Protein AF-A0A7G5F3F2-F1 (afdb_monomer)

Mean predicted aligned error: 11.33 Å

InterPro domains:
  IPR005535 Cyclotide [PF03784] (30-60)
  IPR005535 Cyclotide [PS51052] (30-60)
  IPR012323 Cyclotide, bracelet, conserved site [PS60008] (33-42)
  IPR032000 Albumin I chain a [PF16720] (73-106)
  IPR036146 Cyclotide superfamily [SSF57038] (33-61)

Organism: Clitoria ternatea (NCBI:txid43366)

Structure (mmCIF, N/CA/C/O backbone):
data_AF-A0A7G5F3F2-F1
#
_entry.id   AF-A0A7G5F3F2-F1
#
loop_
_atom_site.group_PDB
_atom_site.id
_atom_site.type_symbol
_atom_site.label_atom_id
_atom_site.label_alt_id
_atom_site.label_comp_id
_atom_site.label_asym_id
_atom_site.label_entity_id
_atom_site.label_seq_id
_atom_site.pdbx_PDB_ins_code
_atom_site.Cartn_x
_atom_site.Cartn_y
_atom_site.Cartn_z
_atom_site.occupancy
_atom_site.B_iso_or_equiv
_atom_site.auth_seq_id
_atom_site.auth_comp_id
_atom_site.auth_asym_id
_atom_site.auth_atom_id
_atom_site.pdbx_PDB_model_num
ATOM 1 N N . LEU A 1 1 ? 34.626 5.632 -52.480 1.00 47.00 1 LEU A N 1
ATOM 2 C CA . LEU A 1 1 ? 34.009 5.049 -51.265 1.00 47.00 1 LEU A CA 1
ATOM 3 C C . LEU A 1 1 ? 33.277 6.177 -50.535 1.00 47.00 1 LEU A C 1
ATOM 5 O O . LEU A 1 1 ? 33.848 7.239 -50.350 1.00 47.00 1 LEU A O 1
ATOM 9 N N . ASN A 1 2 ? 31.983 5.991 -50.296 1.00 52.47 2 ASN A N 1
ATOM 10 C CA . ASN A 1 2 ? 30.934 7.013 -50.187 1.00 52.47 2 ASN A CA 1
ATOM 11 C C . ASN A 1 2 ? 30.947 7.800 -48.848 1.00 52.47 2 ASN A C 1
ATOM 13 O O . ASN A 1 2 ? 30.433 7.300 -47.847 1.00 52.47 2 ASN A O 1
ATOM 17 N N . GLN A 1 3 ? 31.497 9.025 -48.827 1.00 56.44 3 GLN A N 1
ATOM 18 C CA . GLN A 1 3 ? 31.514 9.911 -47.641 1.00 56.44 3 GLN A CA 1
ATOM 19 C C . GLN A 1 3 ? 30.102 10.247 -47.117 1.00 56.44 3 GLN A C 1
ATOM 21 O O . GLN A 1 3 ? 29.920 10.404 -45.910 1.00 56.44 3 GLN A O 1
ATOM 26 N N . ASN A 1 4 ? 29.082 10.240 -47.986 1.00 57.06 4 ASN A N 1
ATOM 27 C CA . ASN A 1 4 ? 27.688 10.499 -47.603 1.00 57.06 4 ASN A CA 1
ATOM 28 C C . ASN A 1 4 ? 27.093 9.353 -46.767 1.00 57.06 4 ASN A C 1
ATOM 30 O O . ASN A 1 4 ? 26.240 9.577 -45.912 1.00 57.06 4 ASN A O 1
ATOM 34 N N . MET A 1 5 ? 27.568 8.119 -46.972 1.00 58.19 5 MET A N 1
ATOM 35 C CA . MET A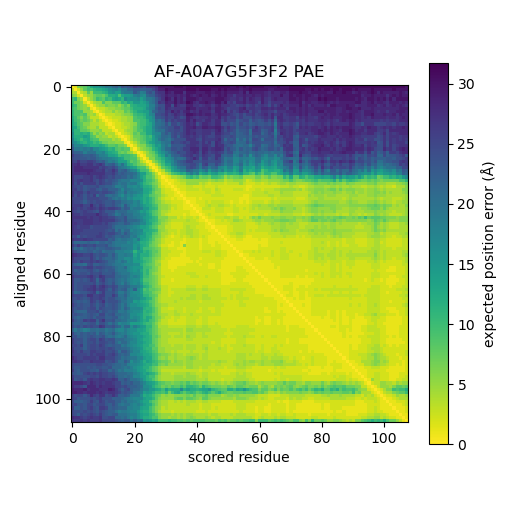 1 5 ? 27.087 6.940 -46.247 1.00 58.19 5 MET A CA 1
ATOM 36 C C . MET A 1 5 ? 27.644 6.871 -44.819 1.00 58.19 5 MET A C 1
ATOM 38 O O . MET A 1 5 ? 26.961 6.380 -43.924 1.00 58.19 5 MET A O 1
ATOM 42 N N . ALA A 1 6 ? 28.857 7.386 -44.584 1.00 60.19 6 ALA A N 1
ATOM 43 C CA . ALA A 1 6 ? 29.422 7.511 -43.239 1.00 60.19 6 ALA A CA 1
ATOM 44 C C . ALA A 1 6 ? 28.679 8.579 -42.420 1.00 60.19 6 ALA A C 1
ATOM 46 O O . ALA A 1 6 ? 28.328 8.337 -41.266 1.00 60.19 6 ALA A O 1
ATOM 47 N N . PHE A 1 7 ? 28.361 9.715 -43.049 1.00 61.00 7 PHE A N 1
ATOM 48 C CA . PHE A 1 7 ? 27.595 10.795 -42.424 1.00 61.00 7 PHE A CA 1
ATOM 49 C C . PHE A 1 7 ? 26.158 10.368 -42.095 1.00 61.00 7 PHE A C 1
ATOM 51 O O . PHE A 1 7 ? 25.679 10.603 -40.989 1.00 61.00 7 PHE A O 1
ATOM 58 N N . ALA A 1 8 ? 25.500 9.660 -43.019 1.00 65.94 8 ALA A N 1
ATOM 59 C CA . ALA A 1 8 ? 24.163 9.114 -42.799 1.00 65.94 8 ALA A CA 1
ATOM 60 C C . ALA A 1 8 ? 24.134 8.088 -41.653 1.00 65.94 8 ALA A C 1
ATOM 62 O O . ALA A 1 8 ? 23.220 8.108 -40.835 1.00 65.94 8 ALA A O 1
ATOM 63 N N . ARG A 1 9 ? 25.151 7.220 -41.544 1.00 67.62 9 ARG A N 1
ATOM 64 C CA . ARG A 1 9 ? 25.256 6.244 -40.444 1.00 67.62 9 ARG A CA 1
ATOM 65 C C . ARG A 1 9 ? 25.427 6.918 -39.086 1.00 67.62 9 ARG A C 1
ATOM 67 O O . ARG A 1 9 ? 24.751 6.532 -38.139 1.00 67.62 9 ARG A O 1
ATOM 74 N N . LEU A 1 10 ? 26.285 7.933 -38.998 1.00 67.38 10 LEU A N 1
ATOM 75 C CA . LEU A 1 10 ? 26.478 8.708 -37.770 1.00 67.38 10 LEU A CA 1
ATOM 76 C C . LEU A 1 10 ? 25.202 9.460 -37.373 1.00 67.38 10 LEU A C 1
ATOM 78 O O . LEU A 1 10 ? 24.828 9.435 -36.204 1.00 67.38 10 LEU A O 1
ATOM 82 N N . ALA A 1 11 ? 24.493 10.049 -38.340 1.00 70.94 11 ALA A N 1
ATOM 83 C CA . ALA A 1 11 ? 23.217 10.715 -38.095 1.00 70.94 11 ALA A CA 1
ATOM 84 C C . ALA A 1 11 ? 22.155 9.739 -37.561 1.00 70.94 11 ALA A C 1
ATOM 86 O O . ALA A 1 11 ? 21.513 10.028 -36.556 1.00 70.94 11 ALA A O 1
ATOM 87 N N . VAL A 1 12 ? 22.010 8.555 -38.167 1.00 72.12 12 VAL A N 1
ATOM 88 C CA . VAL A 1 12 ? 21.057 7.525 -37.714 1.00 72.12 12 VAL A CA 1
ATOM 89 C C . VAL A 1 12 ? 21.369 7.052 -36.291 1.00 72.12 12 VAL A C 1
ATOM 91 O O . VAL A 1 12 ? 20.451 6.900 -35.491 1.00 72.12 12 VAL A O 1
ATOM 94 N N . ILE A 1 13 ? 22.645 6.876 -35.939 1.00 70.25 13 ILE A N 1
ATOM 95 C CA . ILE A 1 13 ? 23.056 6.495 -34.577 1.00 70.25 13 ILE A CA 1
ATOM 96 C C . ILE A 1 13 ? 22.714 7.602 -33.566 1.00 70.25 13 ILE A C 1
ATOM 98 O O . ILE A 1 13 ? 22.188 7.304 -32.495 1.00 70.25 13 ILE A O 1
ATOM 102 N N . PHE A 1 14 ? 22.943 8.873 -33.915 1.00 67.25 14 PHE A N 1
ATOM 103 C CA . PHE A 1 1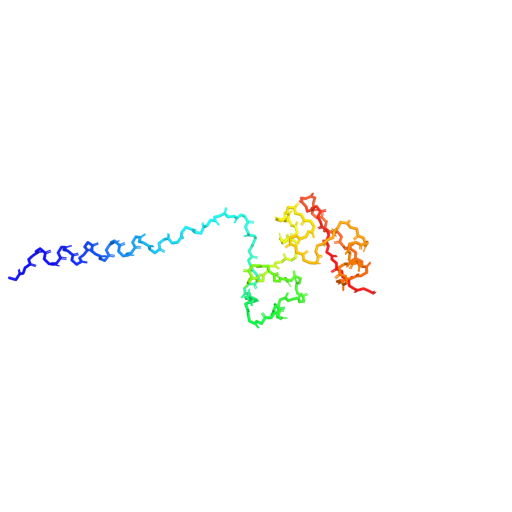4 ? 22.557 10.017 -33.079 1.00 67.25 14 PHE A CA 1
ATOM 104 C C . PHE A 1 14 ? 21.036 10.119 -32.884 1.00 67.25 14 PHE A C 1
ATOM 106 O O . PHE A 1 14 ? 20.578 10.342 -31.763 1.00 67.25 14 PHE A O 1
ATOM 113 N N . PHE A 1 15 ? 20.247 9.907 -33.942 1.00 63.44 15 PHE A N 1
ATOM 114 C CA . PHE A 1 15 ? 18.782 9.906 -33.861 1.00 63.44 15 PHE A CA 1
ATOM 115 C C . PHE A 1 15 ? 18.244 8.736 -33.026 1.00 63.44 15 PHE A C 1
ATOM 117 O O . PHE A 1 15 ? 17.329 8.932 -32.226 1.00 63.44 15 PHE A O 1
ATOM 124 N N . LE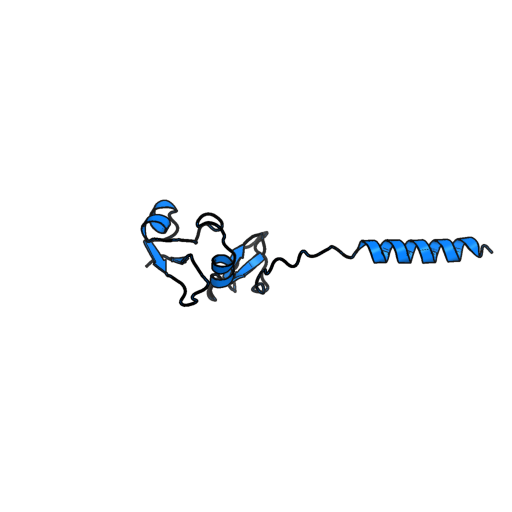U A 1 16 ? 18.833 7.542 -33.152 1.00 61.38 16 LEU A N 1
ATOM 125 C CA . LEU A 1 16 ? 18.471 6.394 -32.319 1.00 61.38 16 LEU A CA 1
ATOM 126 C C . LEU A 1 16 ? 18.796 6.656 -30.844 1.00 61.38 16 LEU A C 1
ATOM 128 O O . LEU A 1 16 ? 17.937 6.425 -29.999 1.00 61.38 16 LEU A O 1
ATOM 132 N N . ALA A 1 17 ? 19.969 7.212 -30.530 1.00 61.38 17 ALA A N 1
ATOM 133 C CA . ALA A 1 17 ? 20.353 7.529 -29.153 1.00 61.38 17 ALA A CA 1
ATOM 134 C C . ALA A 1 17 ? 19.438 8.584 -28.501 1.00 61.38 17 ALA A C 1
ATOM 136 O O . ALA A 1 17 ? 19.065 8.437 -27.338 1.00 61.38 17 ALA A O 1
ATOM 137 N N . ALA A 1 18 ? 19.022 9.612 -29.247 1.00 62.50 18 ALA A N 1
ATOM 138 C CA . ALA A 1 18 ? 18.121 10.649 -28.738 1.00 62.50 18 ALA A CA 1
ATOM 139 C C . ALA A 1 18 ? 16.699 10.129 -28.448 1.00 62.50 18 ALA A C 1
ATOM 141 O O . ALA A 1 18 ? 16.019 10.656 -27.571 1.00 62.50 18 ALA A O 1
ATOM 142 N N . SER A 1 19 ? 16.254 9.076 -29.142 1.00 63.72 19 SER A N 1
ATOM 143 C CA . SER A 1 19 ? 14.912 8.505 -28.957 1.00 63.72 19 SER A CA 1
ATOM 144 C C . SER A 1 19 ? 14.743 7.644 -27.692 1.00 63.72 19 SER A C 1
ATOM 146 O O . SER A 1 19 ? 13.611 7.365 -27.306 1.00 63.72 19 SER A O 1
ATOM 148 N N . VAL A 1 20 ? 15.835 7.248 -27.016 1.00 59.25 20 VAL A N 1
ATOM 149 C CA . VAL A 1 20 ? 15.799 6.378 -25.813 1.00 59.25 20 VAL A CA 1
ATOM 150 C C . VAL A 1 20 ? 15.718 7.174 -24.501 1.00 59.25 20 VAL A C 1
ATOM 152 O O . VAL A 1 20 ? 15.698 6.593 -23.417 1.00 59.25 20 VAL A O 1
ATOM 155 N N . MET A 1 21 ? 15.601 8.503 -24.551 1.00 54.84 21 MET A N 1
ATOM 156 C CA . MET A 1 21 ? 15.205 9.272 -23.368 1.00 54.84 21 MET A CA 1
ATOM 157 C C . MET A 1 21 ? 13.700 9.090 -23.140 1.00 54.84 21 MET A C 1
ATOM 159 O O . MET A 1 21 ? 12.891 9.947 -23.486 1.00 54.84 21 MET A O 1
ATOM 163 N N . PHE A 1 22 ? 13.314 7.941 -22.579 1.00 49.44 22 PHE A N 1
ATOM 164 C CA . PHE A 1 22 ? 12.004 7.785 -21.960 1.00 49.44 22 PHE A CA 1
ATOM 165 C C . PHE A 1 22 ? 11.869 8.894 -20.921 1.00 49.44 22 PHE A C 1
ATOM 167 O O . PHE A 1 22 ? 12.612 8.935 -19.943 1.00 49.44 22 PHE A O 1
ATOM 174 N N . THR A 1 23 ? 10.942 9.816 -21.159 1.00 43.25 23 THR A N 1
ATOM 175 C CA . THR A 1 23 ? 10.541 10.830 -20.192 1.00 43.25 23 THR A CA 1
ATOM 176 C C . THR A 1 23 ? 9.956 10.106 -18.984 1.00 43.25 23 THR A C 1
ATOM 178 O O . THR A 1 23 ? 8.762 9.798 -18.956 1.00 43.25 23 THR A O 1
ATOM 181 N N . VAL A 1 24 ? 10.795 9.774 -18.002 1.00 52.19 24 VAL A N 1
ATOM 182 C CA . VAL A 1 24 ? 10.321 9.385 -16.678 1.00 52.19 24 VAL A CA 1
ATOM 183 C C . VAL A 1 24 ? 9.654 10.639 -16.142 1.00 52.19 24 VAL A C 1
ATOM 185 O O . VAL A 1 24 ? 10.296 11.666 -15.934 1.00 52.19 24 VAL A O 1
ATOM 188 N N . LYS A 1 25 ? 8.326 10.613 -16.059 1.00 43.50 25 LYS A N 1
ATOM 189 C CA .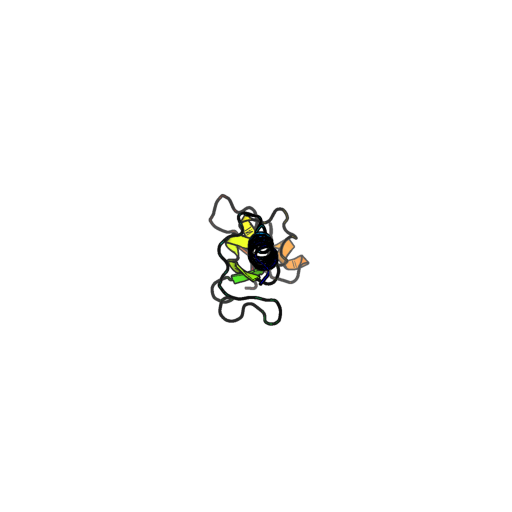 LYS A 1 25 ? 7.586 11.681 -15.40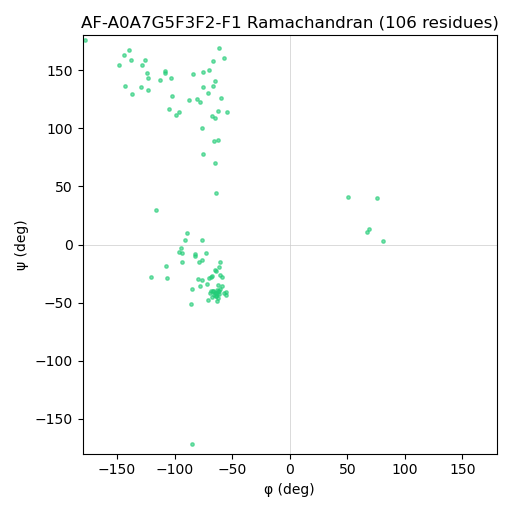9 1.00 43.50 25 LYS A CA 1
ATOM 190 C C . LYS A 1 25 ? 8.054 11.648 -13.959 1.00 43.50 25 LYS A C 1
ATOM 192 O O . LYS A 1 25 ? 7.812 10.650 -13.288 1.00 43.50 25 LYS A O 1
ATOM 197 N N . GLU A 1 26 ? 8.732 12.699 -13.507 1.00 47.09 26 GLU A N 1
ATOM 198 C CA . GLU A 1 26 ? 8.963 12.977 -12.086 1.00 47.09 26 GLU A CA 1
ATOM 199 C C . GLU A 1 26 ? 7.593 13.255 -11.450 1.00 47.09 26 GLU A C 1
ATOM 201 O O . GLU A 1 26 ? 7.197 14.381 -11.167 1.00 47.09 26 GLU A O 1
ATOM 206 N N . THR A 1 27 ? 6.776 12.213 -11.338 1.00 49.69 27 THR A N 1
ATOM 207 C CA . THR A 1 27 ? 5.866 12.106 -10.215 1.00 49.69 27 THR A CA 1
ATOM 208 C C . THR A 1 27 ? 6.765 11.918 -9.010 1.00 49.69 27 THR A C 1
ATOM 210 O O . THR A 1 27 ? 7.714 11.143 -9.109 1.00 49.69 27 THR A O 1
ATOM 213 N N . GLU A 1 28 ? 6.483 12.606 -7.909 1.00 57.91 28 GLU A N 1
ATOM 214 C CA . GLU A 1 28 ? 7.159 12.497 -6.609 1.00 57.91 28 GLU A CA 1
ATOM 215 C C . GLU A 1 28 ? 6.979 11.097 -5.979 1.00 57.91 28 GLU A C 1
ATOM 217 O O . GLU A 1 28 ? 6.650 10.961 -4.807 1.00 57.91 28 GLU A O 1
ATOM 222 N N . ALA A 1 29 ? 7.134 10.044 -6.780 1.00 62.47 29 ALA A N 1
ATOM 223 C CA . ALA A 1 29 ? 7.041 8.660 -6.397 1.00 62.47 29 ALA A CA 1
ATOM 224 C C . ALA A 1 29 ? 8.234 8.383 -5.486 1.00 62.47 29 ALA A C 1
ATOM 226 O O . ALA A 1 29 ? 9.388 8.419 -5.924 1.00 62.47 29 ALA A O 1
ATOM 227 N N . GLY A 1 30 ? 7.969 8.168 -4.201 1.00 74.06 30 GLY A N 1
ATOM 228 C CA . GLY A 1 30 ? 9.015 7.919 -3.221 1.00 74.06 30 GLY A CA 1
ATOM 229 C C . GLY A 1 30 ? 9.873 6.710 -3.599 1.00 74.06 30 GLY A C 1
ATOM 230 O O . GLY A 1 30 ? 9.496 5.862 -4.402 1.00 74.06 30 GLY A O 1
ATOM 231 N N . ILE A 1 31 ? 11.067 6.623 -3.016 1.00 85.25 31 ILE A N 1
ATOM 232 C CA . ILE A 1 31 ? 12.077 5.632 -3.412 1.00 85.25 31 ILE A CA 1
ATOM 233 C C . ILE A 1 31 ? 11.527 4.197 -3.239 1.00 85.25 31 ILE A C 1
ATOM 235 O O . ILE A 1 31 ? 11.073 3.852 -2.138 1.00 85.25 31 ILE A O 1
ATOM 239 N N . PRO A 1 32 ? 11.571 3.346 -4.286 1.00 92.06 32 PRO A N 1
ATOM 240 C CA . PRO A 1 32 ? 11.083 1.973 -4.211 1.00 92.06 32 PRO A CA 1
ATOM 241 C C . PRO A 1 32 ? 11.941 1.113 -3.275 1.00 92.06 32 PRO A C 1
ATOM 243 O O . PRO A 1 32 ? 13.121 1.377 -3.051 1.00 92.06 32 PRO A O 1
ATOM 246 N N . CYS A 1 33 ? 11.366 0.023 -2.770 1.00 93.88 33 CYS A N 1
ATOM 247 C CA . CYS A 1 33 ? 12.030 -0.929 -1.876 1.00 93.88 33 CYS A CA 1
ATOM 248 C C . CYS A 1 33 ? 13.011 -1.879 -2.593 1.00 93.88 33 CYS A C 1
ATOM 250 O O . CYS A 1 33 ? 13.566 -2.771 -1.961 1.00 93.88 33 CYS A O 1
ATOM 252 N N . GLY A 1 34 ? 13.222 -1.709 -3.903 1.00 91.31 34 GLY A N 1
ATOM 253 C CA . GLY A 1 34 ? 14.118 -2.549 -4.707 1.00 91.31 34 GLY A CA 1
ATOM 254 C C . GLY A 1 34 ? 13.510 -3.879 -5.166 1.00 91.31 34 GLY A C 1
ATOM 255 O O . GLY A 1 34 ? 14.187 -4.665 -5.821 1.00 91.31 34 GLY A O 1
ATOM 256 N N . GLU A 1 35 ? 12.234 -4.122 -4.867 1.00 93.88 35 GLU A N 1
ATOM 257 C CA . GLU A 1 35 ? 11.474 -5.276 -5.347 1.00 93.88 35 GLU A CA 1
ATOM 258 C C . GLU A 1 35 ? 10.440 -4.845 -6.390 1.00 93.88 35 GLU A C 1
ATOM 260 O O . GLU A 1 35 ? 9.884 -3.743 -6.341 1.00 93.88 35 GLU A O 1
ATOM 265 N N . SER A 1 36 ? 10.147 -5.750 -7.319 1.00 94.44 36 SER A N 1
ATOM 266 C CA . SER A 1 36 ? 9.003 -5.620 -8.217 1.00 94.44 36 SER A CA 1
ATOM 267 C C . SER A 1 36 ? 7.942 -6.631 -7.821 1.00 94.44 36 SER A C 1
ATOM 269 O O . SER A 1 36 ? 8.272 -7.728 -7.373 1.00 94.44 36 SER A O 1
ATOM 271 N N . CYS A 1 37 ? 6.681 -6.268 -8.025 1.00 95.31 37 CYS A N 1
ATOM 272 C CA . CYS A 1 37 ? 5.539 -7.112 -7.706 1.00 95.31 37 CYS A CA 1
ATOM 273 C C . CYS A 1 37 ? 4.714 -7.519 -8.931 1.00 95.31 37 CYS A C 1
ATOM 275 O O . CYS A 1 37 ? 3.505 -7.718 -8.848 1.00 95.31 37 CYS A O 1
ATOM 277 N N . VAL A 1 38 ? 5.371 -7.632 -10.092 1.00 95.75 38 VAL A N 1
ATOM 278 C CA . VAL A 1 38 ? 4.727 -8.045 -11.352 1.00 95.75 38 VAL A CA 1
ATOM 279 C C . VAL A 1 38 ? 4.283 -9.510 -11.288 1.00 95.75 38 VAL A C 1
ATOM 281 O O . VAL A 1 38 ? 3.177 -9.837 -11.707 1.00 95.75 38 VAL A O 1
ATOM 284 N N . PHE A 1 39 ? 5.159 -10.384 -10.787 1.00 94.62 39 PHE A N 1
ATOM 285 C CA . PHE A 1 39 ? 4.960 -11.840 -10.787 1.00 94.62 39 PHE A CA 1
ATOM 286 C C . PHE A 1 39 ? 4.972 -12.451 -9.386 1.00 94.62 39 PHE A C 1
ATOM 288 O O . PHE A 1 39 ? 4.362 -13.490 -9.160 1.00 94.62 39 PHE A O 1
ATOM 295 N N . ILE A 1 40 ? 5.682 -11.820 -8.454 1.00 92.94 40 ILE A N 1
ATOM 296 C CA . ILE A 1 40 ? 5.895 -12.297 -7.086 1.00 92.94 40 ILE A CA 1
ATOM 297 C C . ILE A 1 40 ? 5.533 -11.129 -6.170 1.00 92.94 40 ILE A C 1
ATOM 299 O O . ILE A 1 40 ? 5.927 -10.016 -6.490 1.00 92.94 40 ILE A O 1
ATOM 303 N N . PRO A 1 41 ? 4.785 -11.308 -5.070 1.00 94.00 41 PRO A N 1
ATOM 304 C CA . PRO A 1 41 ? 4.512 -10.210 -4.141 1.00 94.00 41 PRO A CA 1
ATOM 305 C C . PRO A 1 41 ? 5.810 -9.658 -3.524 1.00 94.00 41 PRO A C 1
ATOM 307 O O . PRO A 1 41 ? 6.868 -10.268 -3.637 1.00 94.00 41 PRO A O 1
ATOM 310 N N . CYS A 1 42 ? 5.735 -8.518 -2.834 1.00 95.12 42 CYS A N 1
ATOM 311 C CA . CYS A 1 42 ? 6.875 -7.965 -2.097 1.00 95.12 42 CYS A CA 1
ATOM 312 C C . CYS A 1 42 ? 7.244 -8.909 -0.941 1.00 95.12 42 CYS A C 1
ATOM 314 O O . CYS A 1 42 ? 6.656 -8.818 0.130 1.00 95.12 42 CYS A O 1
ATOM 316 N N . THR A 1 43 ? 8.115 -9.897 -1.151 1.00 91.19 43 THR A N 1
ATOM 317 C CA . THR A 1 43 ? 8.328 -10.973 -0.171 1.00 91.19 43 THR A CA 1
ATOM 318 C C . THR A 1 43 ? 9.352 -10.603 0.889 1.00 91.19 43 THR A C 1
ATOM 320 O O . THR A 1 43 ? 9.073 -10.747 2.077 1.00 91.19 43 THR A O 1
ATOM 323 N N . VAL A 1 44 ? 10.538 -10.134 0.488 1.00 91.19 44 VAL A N 1
ATOM 324 C CA . VAL A 1 44 ? 11.629 -9.859 1.435 1.00 91.19 44 VAL A CA 1
ATOM 325 C C . VAL A 1 44 ? 11.357 -8.541 2.149 1.00 91.19 44 VAL A C 1
ATOM 327 O O . VAL A 1 44 ? 11.607 -8.420 3.348 1.00 91.19 44 VAL A O 1
ATOM 330 N N . THR A 1 45 ? 10.774 -7.569 1.442 1.00 92.94 45 THR A N 1
ATOM 331 C CA . THR A 1 45 ? 10.533 -6.231 1.994 1.00 92.94 45 THR A CA 1
ATOM 332 C C . THR A 1 45 ? 9.154 -6.015 2.626 1.00 92.94 45 THR A C 1
ATOM 334 O O . THR A 1 45 ? 8.971 -5.001 3.300 1.00 92.94 45 THR A O 1
ATOM 337 N N . ALA A 1 46 ? 8.199 -6.954 2.526 1.00 91.38 46 ALA A N 1
ATOM 338 C CA . ALA A 1 46 ? 6.886 -6.810 3.184 1.00 91.38 46 ALA A CA 1
ATOM 339 C C . ALA A 1 46 ? 6.991 -6.605 4.700 1.00 91.38 46 ALA A C 1
ATOM 341 O O . ALA A 1 46 ? 6.314 -5.745 5.262 1.00 91.38 46 ALA A O 1
ATOM 342 N N . LEU A 1 47 ? 7.887 -7.345 5.359 1.00 89.75 47 LEU A N 1
ATOM 343 C CA . LEU A 1 47 ? 8.121 -7.232 6.804 1.00 89.75 47 LEU A CA 1
ATOM 344 C C . LEU A 1 47 ? 8.701 -5.870 7.207 1.00 89.75 47 LEU A C 1
ATOM 346 O O . LEU A 1 47 ? 8.559 -5.448 8.350 1.00 89.75 47 LEU A O 1
ATOM 350 N N . LEU A 1 48 ? 9.323 -5.162 6.262 1.00 91.50 48 LEU A N 1
ATOM 351 C CA . LEU A 1 48 ? 9.853 -3.811 6.447 1.00 91.50 48 LEU A CA 1
ATOM 352 C C . LEU A 1 48 ? 8.813 -2.726 6.119 1.00 91.50 48 LEU A C 1
ATOM 354 O O . LEU A 1 48 ? 9.150 -1.542 6.044 1.00 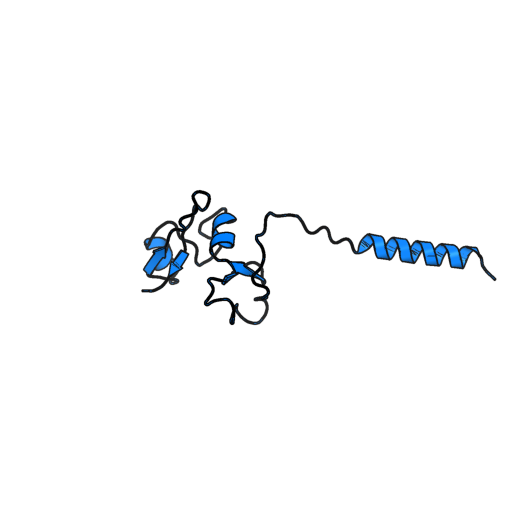91.50 48 LEU A O 1
ATOM 358 N N . GLY A 1 49 ? 7.551 -3.120 5.925 1.00 92.94 49 GLY A N 1
ATOM 359 C CA . GLY A 1 49 ? 6.459 -2.214 5.602 1.00 92.94 49 GLY A CA 1
ATOM 360 C C . GLY A 1 49 ? 6.496 -1.740 4.153 1.00 92.94 49 GLY A C 1
ATOM 361 O O . GLY A 1 49 ? 6.244 -0.560 3.902 1.00 92.94 49 GLY A O 1
ATOM 362 N N . CYS A 1 50 ? 6.833 -2.631 3.218 1.00 95.31 50 CYS A N 1
ATOM 363 C CA . CYS A 1 50 ? 6.679 -2.391 1.788 1.00 95.31 50 CYS A CA 1
ATOM 364 C C . CYS A 1 50 ? 5.463 -3.129 1.226 1.00 95.31 50 CYS A C 1
ATOM 366 O O . CYS A 1 50 ? 5.166 -4.256 1.616 1.00 95.31 50 CYS A O 1
ATOM 368 N N . SER A 1 51 ? 4.783 -2.494 0.278 1.00 95.38 51 SER A N 1
ATOM 369 C CA . SER A 1 51 ? 3.615 -3.040 -0.404 1.00 95.38 51 SER A CA 1
ATOM 370 C C . SER A 1 51 ? 3.663 -2.744 -1.893 1.00 95.38 51 SER A C 1
ATOM 372 O O . SER A 1 51 ? 4.364 -1.844 -2.353 1.00 95.38 51 SER A O 1
ATOM 374 N N . CYS A 1 52 ? 2.914 -3.535 -2.650 1.00 95.69 52 CYS A N 1
ATOM 375 C CA . CYS A 1 52 ? 2.870 -3.445 -4.098 1.00 95.69 52 CYS A CA 1
ATOM 376 C C . CYS A 1 52 ? 1.997 -2.271 -4.560 1.00 95.69 52 CYS A C 1
ATOM 378 O O . CYS A 1 52 ? 0.805 -2.239 -4.262 1.00 95.69 52 CYS A O 1
ATOM 380 N N . LYS A 1 53 ? 2.564 -1.354 -5.346 1.00 93.38 53 LYS A N 1
ATOM 381 C CA . LYS A 1 53 ? 1.845 -0.293 -6.066 1.00 93.38 53 LYS A CA 1
ATOM 382 C C . LYS A 1 53 ? 2.417 -0.199 -7.479 1.00 93.38 53 LYS A C 1
ATOM 384 O O . LYS A 1 53 ? 3.629 -0.174 -7.654 1.00 93.38 53 LYS A O 1
ATOM 389 N N . ASP A 1 54 ? 1.556 -0.210 -8.493 1.00 91.88 54 ASP A N 1
ATOM 390 C CA . ASP A 1 54 ? 1.963 -0.092 -9.903 1.00 91.88 54 ASP A CA 1
ATOM 391 C C . ASP A 1 54 ? 3.080 -1.071 -10.324 1.00 91.88 54 ASP A C 1
ATOM 393 O O . ASP A 1 54 ? 3.987 -0.737 -11.082 1.00 91.88 54 ASP A O 1
ATOM 397 N N . LYS A 1 55 ? 2.994 -2.320 -9.838 1.00 93.56 55 LYS A N 1
ATOM 398 C CA . LYS A 1 55 ? 3.950 -3.418 -10.089 1.00 93.56 55 LYS A CA 1
ATOM 399 C C . LYS A 1 55 ? 5.350 -3.224 -9.485 1.00 93.56 55 LYS A C 1
ATOM 401 O O . LYS A 1 55 ? 6.244 -4.032 -9.754 1.00 93.56 55 LYS A O 1
ATOM 406 N N . VAL A 1 56 ? 5.536 -2.229 -8.624 1.00 94.56 56 VAL A N 1
ATOM 407 C CA . VAL A 1 56 ? 6.771 -1.988 -7.870 1.00 94.56 56 VAL A CA 1
ATOM 408 C C . VAL A 1 56 ? 6.460 -1.955 -6.372 1.00 94.56 56 VAL A C 1
ATOM 410 O O . VAL A 1 56 ? 5.369 -1.585 -5.943 1.00 94.56 56 VAL A O 1
ATOM 413 N N . CYS A 1 57 ? 7.397 -2.407 -5.549 1.00 95.88 57 CYS A N 1
ATOM 414 C CA . CYS A 1 57 ? 7.238 -2.394 -4.102 1.00 95.88 57 CYS A CA 1
ATOM 415 C C . CYS A 1 57 ? 7.700 -1.052 -3.533 1.00 95.88 57 CYS A C 1
ATOM 417 O O . CYS A 1 57 ? 8.849 -0.660 -3.729 1.00 95.88 57 CYS A O 1
ATOM 419 N N . TYR A 1 58 ? 6.829 -0.376 -2.790 1.00 95.06 58 TYR A N 1
ATOM 420 C CA . TYR A 1 58 ? 7.100 0.906 -2.135 1.00 95.06 58 TYR A CA 1
ATOM 421 C C . TYR A 1 58 ? 6.794 0.825 -0.646 1.00 95.06 58 TYR A C 1
ATOM 423 O O . TYR A 1 58 ? 6.000 -0.007 -0.214 1.00 95.06 58 TYR A O 1
ATOM 431 N N . LYS A 1 59 ? 7.381 1.718 0.156 1.00 94.31 59 LYS A N 1
ATOM 432 C CA . LYS A 1 59 ? 7.045 1.805 1.582 1.00 94.31 59 LYS A CA 1
ATOM 433 C C . LYS A 1 59 ? 5.591 2.241 1.772 1.00 94.31 59 LYS A C 1
ATOM 435 O O . LYS A 1 59 ? 5.126 3.167 1.115 1.00 94.31 59 LYS A O 1
ATOM 440 N N . ASN A 1 60 ? 4.904 1.656 2.747 1.00 94.25 60 ASN A N 1
ATOM 441 C CA . ASN A 1 60 ? 3.487 1.918 3.019 1.00 94.25 60 ASN A CA 1
ATOM 442 C C . ASN A 1 60 ? 3.188 3.412 3.239 1.00 94.25 60 ASN A C 1
ATOM 444 O O . ASN A 1 60 ? 2.208 3.933 2.717 1.00 94.25 60 ASN A O 1
ATOM 448 N N . HIS A 1 61 ? 4.063 4.127 3.957 1.00 92.56 61 HIS A N 1
ATOM 449 C CA . HIS A 1 61 ? 3.888 5.563 4.197 1.00 92.56 61 HIS A CA 1
ATOM 450 C C . HIS A 1 61 ? 4.046 6.418 2.929 1.00 92.56 61 HIS A C 1
ATOM 452 O O . HIS A 1 61 ? 3.446 7.480 2.851 1.00 92.56 61 HIS A O 1
ATOM 458 N N . VAL A 1 62 ? 4.839 5.968 1.947 1.00 92.88 62 VAL A N 1
ATOM 459 C CA . VAL A 1 62 ? 4.992 6.636 0.643 1.00 92.88 62 VAL A CA 1
ATOM 460 C C . VAL A 1 62 ? 3.705 6.464 -0.160 1.00 92.88 62 VAL A C 1
ATOM 462 O O . VAL A 1 62 ? 3.129 7.440 -0.629 1.00 92.88 62 VAL A O 1
ATOM 465 N N . ILE A 1 63 ? 3.188 5.231 -0.211 1.00 94.25 63 ILE A N 1
ATOM 466 C CA . ILE A 1 63 ? 1.900 4.920 -0.847 1.00 94.25 63 ILE A CA 1
ATOM 467 C C . ILE A 1 63 ? 0.778 5.774 -0.242 1.00 94.25 63 ILE A C 1
ATOM 469 O O . ILE A 1 63 ? -0.046 6.306 -0.979 1.00 94.25 63 ILE A O 1
ATOM 473 N N . ALA A 1 64 ? 0.752 5.917 1.085 1.00 94.50 64 ALA A N 1
ATOM 474 C CA . ALA A 1 64 ? -0.257 6.702 1.787 1.00 94.50 64 ALA A CA 1
ATOM 475 C C . ALA A 1 64 ? -0.106 8.222 1.599 1.00 94.50 64 ALA A C 1
ATOM 477 O O . ALA A 1 64 ? -1.118 8.917 1.551 1.00 94.50 64 ALA A O 1
ATOM 478 N N . ALA A 1 65 ? 1.124 8.737 1.491 1.00 92.50 65 ALA A N 1
ATOM 479 C CA . ALA A 1 65 ? 1.390 10.158 1.251 1.00 92.50 65 ALA A CA 1
ATOM 480 C C . ALA A 1 65 ? 0.951 10.600 -0.154 1.00 92.50 65 ALA A C 1
ATOM 482 O O . ALA A 1 65 ? 0.379 11.672 -0.322 1.00 92.50 65 ALA A O 1
ATOM 483 N N . GLU A 1 66 ? 1.180 9.751 -1.156 1.00 91.94 66 GLU A N 1
ATOM 484 C CA . GLU A 1 66 ? 0.839 10.025 -2.559 1.00 91.94 66 GLU A CA 1
ATOM 485 C C . GLU A 1 66 ? -0.630 9.747 -2.905 1.00 91.94 66 GLU A C 1
ATOM 487 O O . GLU A 1 66 ? -1.077 10.049 -4.014 1.00 91.94 66 GLU A O 1
ATOM 492 N N . ALA A 1 67 ? -1.377 9.109 -2.004 1.00 93.69 67 ALA A N 1
ATOM 493 C CA . ALA A 1 67 ? -2.756 8.737 -2.264 1.00 93.69 67 ALA A CA 1
ATOM 494 C C . ALA A 1 67 ? -3.667 9.969 -2.294 1.00 93.69 67 ALA A C 1
ATOM 496 O O . ALA A 1 67 ? -3.709 10.782 -1.368 1.00 93.69 67 ALA A O 1
ATOM 497 N N . ASN A 1 68 ? -4.469 10.064 -3.348 1.00 93.75 68 ASN A N 1
ATOM 498 C CA . ASN A 1 68 ? -5.527 11.055 -3.480 1.00 93.75 68 ASN A CA 1
ATOM 499 C C . ASN A 1 68 ? -6.803 10.558 -2.803 1.00 93.75 68 ASN A C 1
ATOM 501 O O . ASN A 1 68 ? -7.504 11.337 -2.151 1.00 93.75 68 ASN A O 1
ATOM 505 N N . THR A 1 69 ? -7.088 9.258 -2.913 1.00 95.56 69 THR A N 1
ATOM 506 C CA . THR A 1 69 ? -8.283 8.635 -2.338 1.00 95.56 69 THR A CA 1
ATOM 507 C C . THR A 1 69 ? -7.941 7.415 -1.492 1.00 95.56 69 THR A C 1
ATOM 509 O O . THR A 1 69 ? -6.958 6.716 -1.730 1.00 95.56 69 THR A O 1
ATOM 512 N N . VAL A 1 70 ? -8.814 7.092 -0.533 1.00 95.50 70 VAL A N 1
ATOM 513 C CA . VAL A 1 70 ? -8.697 5.879 0.295 1.00 95.50 70 VAL A CA 1
ATOM 514 C C . VAL A 1 70 ? -8.746 4.583 -0.530 1.00 95.50 70 VAL A C 1
ATOM 516 O O . VAL A 1 70 ? -8.403 3.518 -0.024 1.00 95.50 70 VAL A O 1
ATOM 519 N N . ASN A 1 71 ? -9.187 4.634 -1.790 1.00 95.31 71 ASN A N 1
ATOM 520 C CA . ASN A 1 71 ? -9.304 3.467 -2.664 1.00 95.31 71 ASN A CA 1
ATOM 521 C C . ASN A 1 71 ? -8.092 3.274 -3.582 1.00 95.31 71 ASN A C 1
ATOM 523 O O . ASN A 1 71 ? -8.001 2.229 -4.222 1.00 95.31 71 ASN A O 1
ATOM 527 N N . ASP A 1 72 ? -7.148 4.220 -3.604 1.00 94.88 72 ASP A N 1
ATOM 528 C CA . ASP A 1 72 ? -5.945 4.145 -4.447 1.00 94.88 72 ASP A CA 1
ATOM 529 C C . ASP A 1 72 ? -5.087 2.918 -4.107 1.00 94.88 72 ASP A C 1
ATOM 531 O O . ASP A 1 72 ? -4.376 2.382 -4.955 1.00 94.88 72 ASP A O 1
ATOM 535 N N . HIS A 1 73 ? -5.180 2.435 -2.867 1.00 94.81 73 HIS A N 1
ATOM 536 C CA . HIS A 1 73 ? -4.600 1.167 -2.464 1.00 94.81 73 HIS A CA 1
ATOM 537 C C . HIS A 1 73 ? -5.513 0.449 -1.459 1.00 94.81 73 HIS A C 1
ATOM 539 O O . HIS A 1 73 ? -6.039 1.040 -0.515 1.00 94.81 73 HIS A O 1
ATOM 545 N N . HIS A 1 74 ? -5.697 -0.859 -1.647 1.00 95.62 74 HIS A N 1
ATOM 546 C CA . HIS A 1 74 ? -6.636 -1.681 -0.870 1.00 95.62 74 HIS A CA 1
ATOM 547 C C . HIS A 1 74 ? -6.336 -1.738 0.643 1.00 95.62 74 HIS A C 1
ATOM 549 O O . HIS A 1 74 ? -7.222 -2.053 1.432 1.00 95.62 74 HIS A O 1
ATOM 555 N N . LEU A 1 75 ? -5.112 -1.403 1.063 1.00 96.56 75 LEU A N 1
ATOM 556 C CA . LEU A 1 75 ? -4.726 -1.316 2.479 1.00 96.56 75 LEU A CA 1
ATOM 557 C C . LEU A 1 75 ? -4.830 0.092 3.075 1.00 96.56 75 LEU A C 1
ATOM 559 O O . LEU A 1 75 ? -4.578 0.244 4.263 1.00 96.56 75 LEU A O 1
ATOM 563 N N . LEU A 1 76 ? -5.193 1.117 2.301 1.00 97.31 76 LEU A N 1
ATOM 564 C CA . LEU A 1 76 ? -5.421 2.447 2.866 1.00 97.31 76 LEU A CA 1
ATOM 565 C C . LEU A 1 76 ? -6.749 2.500 3.615 1.00 97.31 76 LEU A C 1
ATOM 567 O O . LEU A 1 76 ? -7.722 1.844 3.236 1.00 97.31 76 LEU A O 1
ATOM 571 N N . CYS A 1 77 ? -6.803 3.320 4.652 1.00 98.00 77 CYS A N 1
ATOM 572 C CA . CYS A 1 77 ? -8.008 3.539 5.441 1.00 98.00 77 CYS A CA 1
ATOM 573 C C . CYS A 1 77 ? -8.059 4.960 5.983 1.00 98.00 77 CYS A C 1
ATOM 575 O O . CYS A 1 77 ? -7.032 5.606 6.176 1.00 98.00 77 CYS A O 1
ATOM 577 N N . GLN A 1 78 ? -9.264 5.441 6.252 1.00 97.00 78 GLN A N 1
ATOM 578 C CA . GLN A 1 78 ? -9.489 6.640 7.050 1.00 97.00 78 GLN A CA 1
ATOM 579 C C . GLN A 1 78 ? -10.021 6.267 8.440 1.00 97.00 78 GLN A C 1
ATOM 581 O O . GLN A 1 78 ? -9.768 6.965 9.418 1.00 97.00 78 GLN A O 1
ATOM 586 N N . SER A 1 79 ? -10.730 5.144 8.531 1.00 97.06 79 SER A N 1
ATOM 587 C CA . SER A 1 79 ? -11.350 4.628 9.743 1.00 97.06 79 SER A CA 1
ATOM 588 C C . SER A 1 79 ? -11.197 3.109 9.857 1.00 97.06 79 SER A C 1
ATOM 590 O O . SER A 1 79 ? -10.855 2.416 8.898 1.00 97.06 79 SER A O 1
ATOM 592 N N . HIS A 1 80 ? -11.501 2.569 11.040 1.00 97.44 80 HIS A N 1
ATOM 593 C CA . HIS A 1 80 ? -11.554 1.121 11.266 1.00 97.44 80 HIS A CA 1
ATOM 594 C C . HIS A 1 80 ? -12.578 0.421 10.356 1.00 97.44 80 HIS A C 1
ATOM 596 O O . HIS A 1 80 ? -12.320 -0.681 9.875 1.00 97.44 80 HIS A O 1
ATOM 602 N N . GLU A 1 81 ? -13.710 1.074 10.070 1.00 97.06 81 GLU A N 1
ATOM 603 C CA . GLU A 1 81 ? -14.776 0.530 9.221 1.00 97.06 81 GLU A CA 1
ATOM 604 C C . GLU A 1 81 ? -14.301 0.261 7.787 1.00 97.06 81 GLU A C 1
ATOM 606 O O . GLU A 1 81 ? -14.702 -0.735 7.183 1.00 97.06 81 GLU A O 1
ATOM 611 N N . ASP A 1 82 ? -13.396 1.092 7.264 1.00 97.25 82 ASP A N 1
ATOM 612 C CA . ASP A 1 82 ? -12.836 0.903 5.924 1.00 97.25 82 ASP A CA 1
ATOM 613 C C . ASP A 1 82 ? -12.093 -0.431 5.817 1.00 97.25 82 ASP A C 1
ATOM 615 O O . ASP A 1 82 ? -12.257 -1.160 4.839 1.00 97.25 82 ASP A O 1
ATOM 619 N N . CYS A 1 83 ? -11.314 -0.784 6.842 1.00 97.75 83 CYS A N 1
ATOM 620 C CA . CYS A 1 83 ? -10.569 -2.039 6.873 1.00 97.75 83 CYS A CA 1
ATOM 621 C C . CYS A 1 83 ? -11.497 -3.254 6.945 1.00 97.75 83 CYS A C 1
ATOM 623 O O . CYS A 1 83 ? -11.270 -4.236 6.230 1.00 97.75 83 CYS A O 1
ATOM 625 N N . PHE A 1 84 ? -12.574 -3.162 7.736 1.00 96.38 84 PHE A N 1
ATOM 626 C CA . PHE A 1 84 ? -13.590 -4.211 7.812 1.00 96.38 84 PHE A CA 1
ATOM 627 C C . PHE A 1 84 ? -14.300 -4.404 6.470 1.00 96.38 84 PHE A C 1
ATOM 629 O O . PHE A 1 84 ? -14.374 -5.529 5.977 1.00 96.38 84 PHE A O 1
ATOM 636 N N . LYS A 1 85 ? -14.766 -3.317 5.838 1.00 96.88 85 LYS A N 1
ATOM 637 C CA . LYS A 1 85 ? -15.445 -3.362 4.530 1.00 96.88 85 LYS A CA 1
ATOM 638 C C . LYS A 1 85 ? -14.558 -3.942 3.434 1.00 96.88 85 LYS A C 1
ATOM 640 O O . LYS A 1 85 ? -15.042 -4.679 2.581 1.00 96.88 85 LYS A O 1
ATOM 645 N N . LYS A 1 86 ? -13.262 -3.625 3.458 1.00 95.88 86 LYS A N 1
ATOM 646 C CA . LYS A 1 86 ? -12.281 -4.135 2.491 1.00 95.88 86 LYS A CA 1
ATOM 647 C C . LYS A 1 86 ? -11.832 -5.571 2.785 1.00 95.88 86 LYS A C 1
ATOM 649 O O . LYS A 1 86 ? -11.219 -6.196 1.925 1.00 95.88 86 LYS A O 1
ATOM 654 N N . GLY A 1 87 ? -12.092 -6.097 3.984 1.00 96.19 87 GLY A N 1
ATOM 655 C CA . GLY A 1 87 ? -11.628 -7.421 4.416 1.00 96.19 87 GLY A CA 1
ATOM 656 C C . GLY A 1 87 ? -10.108 -7.516 4.626 1.00 96.19 87 GLY A C 1
ATOM 657 O O . GLY A 1 87 ? -9.552 -8.614 4.749 1.00 96.19 87 GLY A O 1
ATOM 658 N N . THR A 1 88 ? -9.416 -6.378 4.675 1.00 94.75 88 THR A N 1
ATOM 659 C CA . THR A 1 88 ? -7.950 -6.295 4.752 1.00 94.75 88 THR A CA 1
ATOM 660 C C . THR A 1 88 ? -7.429 -6.188 6.180 1.00 94.75 88 THR A C 1
ATOM 662 O O . THR A 1 88 ? -6.258 -6.462 6.432 1.00 94.75 88 THR A O 1
ATOM 665 N N . GLY A 1 89 ? -8.299 -5.873 7.136 1.00 95.38 89 GLY A N 1
ATOM 666 C CA . GLY A 1 89 ? -7.942 -5.736 8.539 1.00 95.38 89 GLY A CA 1
ATOM 667 C C . GLY A 1 89 ? -9.143 -5.417 9.416 1.00 95.38 89 GLY A C 1
ATOM 668 O O . GLY A 1 89 ? -10.245 -5.207 8.921 1.00 95.38 89 GLY A O 1
ATOM 669 N N . ASN A 1 90 ? -8.910 -5.363 10.721 1.00 96.56 90 ASN A N 1
ATOM 670 C CA . ASN A 1 90 ? -9.861 -4.856 11.712 1.00 96.56 90 ASN A CA 1
ATOM 671 C C . ASN A 1 90 ? -9.443 -3.487 12.262 1.00 96.56 90 ASN A C 1
ATOM 673 O O . ASN A 1 90 ? -10.276 -2.754 12.794 1.00 96.56 90 ASN A O 1
ATOM 677 N N . PHE A 1 91 ? -8.172 -3.109 12.101 1.00 97.31 91 PHE A N 1
ATOM 678 C CA . PHE A 1 91 ? -7.658 -1.843 12.600 1.00 97.31 91 PHE A CA 1
ATOM 679 C C . PHE A 1 91 ? -7.046 -0.978 11.505 1.00 97.31 91 PHE A C 1
ATOM 681 O O . PHE A 1 91 ? -6.394 -1.481 10.593 1.00 97.31 91 PHE A O 1
ATOM 688 N N . CYS A 1 92 ? -7.249 0.336 11.636 1.00 97.50 92 CYS A N 1
ATOM 689 C CA . CYS A 1 92 ? -6.613 1.361 10.827 1.00 97.50 92 CYS A CA 1
ATOM 690 C C . CYS A 1 92 ? -5.530 2.046 11.669 1.00 97.50 92 CYS A C 1
ATOM 692 O O . CYS A 1 92 ? -5.841 2.653 12.693 1.00 97.50 92 CYS A O 1
ATOM 694 N N . ALA A 1 93 ? -4.267 1.924 11.262 1.00 96.19 93 ALA A N 1
ATOM 695 C CA . ALA A 1 93 ? -3.135 2.592 11.898 1.00 96.19 93 ALA A CA 1
ATOM 696 C C . ALA A 1 93 ? -2.799 3.893 11.152 1.00 96.19 93 ALA A C 1
ATOM 698 O O . ALA A 1 93 ? -2.347 3.820 10.008 1.00 96.19 93 ALA A O 1
ATOM 699 N N . PRO A 1 94 ? -2.971 5.078 11.759 1.00 95.25 94 PRO A N 1
ATOM 700 C CA . PRO A 1 94 ? -2.498 6.323 11.164 1.00 95.25 94 PRO A CA 1
ATOM 701 C C . PRO A 1 94 ? -0.964 6.401 11.189 1.00 95.25 94 PRO A C 1
ATOM 703 O O . PRO A 1 94 ? -0.311 5.883 12.097 1.00 95.25 94 PRO A O 1
ATOM 706 N N . PHE A 1 95 ? -0.378 7.088 10.208 1.00 93.00 95 PHE A N 1
ATOM 707 C CA . PHE A 1 95 ? 1.046 7.426 10.224 1.00 93.00 95 PHE A CA 1
ATOM 708 C C . PHE A 1 95 ? 1.279 8.702 11.050 1.00 93.00 95 PHE A C 1
ATOM 710 O O . PHE A 1 95 ? 0.458 9.611 11.038 1.00 93.00 95 PHE A O 1
ATOM 717 N N . LEU A 1 96 ? 2.422 8.804 11.740 1.00 89.50 96 LEU A N 1
ATOM 718 C CA . LEU A 1 96 ? 2.767 9.981 12.565 1.00 89.50 96 LEU A CA 1
ATOM 719 C C . LEU A 1 96 ? 3.144 11.231 11.747 1.00 89.50 96 LEU A C 1
ATOM 721 O O . LEU A 1 96 ? 3.362 12.301 12.308 1.00 89.50 96 LEU A O 1
ATOM 725 N N . LYS A 1 97 ? 3.266 11.098 10.427 1.00 84.81 97 LYS A N 1
ATOM 726 C CA . LYS A 1 97 ? 3.622 12.191 9.525 1.00 84.81 97 LYS A CA 1
ATOM 727 C C . LYS A 1 97 ? 2.394 13.055 9.220 1.00 84.81 97 LYS A C 1
ATOM 729 O O . LYS A 1 97 ? 1.388 12.538 8.747 1.00 84.81 97 LYS A O 1
ATOM 734 N N . HIS A 1 98 ? 2.493 14.363 9.469 1.00 76.00 98 HIS A N 1
ATOM 735 C CA . HIS A 1 98 ? 1.378 15.313 9.331 1.00 76.00 98 HIS A CA 1
ATOM 736 C C . HIS A 1 98 ? 0.847 15.473 7.897 1.00 76.00 98 HIS A C 1
ATOM 738 O O . HIS A 1 98 ? -0.292 15.889 7.711 1.00 76.00 98 HIS A O 1
ATOM 744 N N . ASP A 1 99 ? 1.659 15.160 6.892 1.00 83.06 99 ASP A N 1
ATOM 745 C CA . ASP A 1 99 ? 1.322 15.219 5.469 1.00 83.06 99 ASP A CA 1
ATOM 746 C C . ASP A 1 99 ? 0.558 13.979 4.968 1.00 83.06 99 ASP A C 1
ATOM 748 O O . ASP A 1 99 ? 0.030 13.985 3.857 1.00 83.06 99 ASP A O 1
ATOM 752 N N . VAL A 1 100 ? 0.434 12.929 5.788 1.00 90.12 100 VAL A N 1
ATOM 753 C CA . VAL A 1 100 ? -0.206 11.669 5.397 1.00 90.12 100 VAL A CA 1
ATOM 754 C C . VAL A 1 100 ? -1.650 11.621 5.897 1.00 90.12 100 VAL A C 1
ATOM 756 O O . VAL A 1 100 ? -1.909 11.518 7.093 1.00 90.12 100 VAL A O 1
ATOM 759 N N . LYS A 1 101 ? -2.610 11.674 4.966 1.00 92.25 101 LYS A N 1
ATOM 760 C CA . LYS A 1 101 ? -4.052 11.741 5.280 1.00 92.25 101 LYS A CA 1
ATOM 761 C C . LYS A 1 101 ? -4.672 10.397 5.656 1.00 92.25 101 LYS A C 1
ATOM 763 O O . LYS A 1 101 ? -5.656 10.364 6.391 1.00 92.25 101 LYS A O 1
ATOM 768 N N . TYR A 1 102 ? -4.136 9.307 5.114 1.00 95.69 102 TYR A N 1
ATOM 769 C CA . TYR A 1 102 ? -4.712 7.9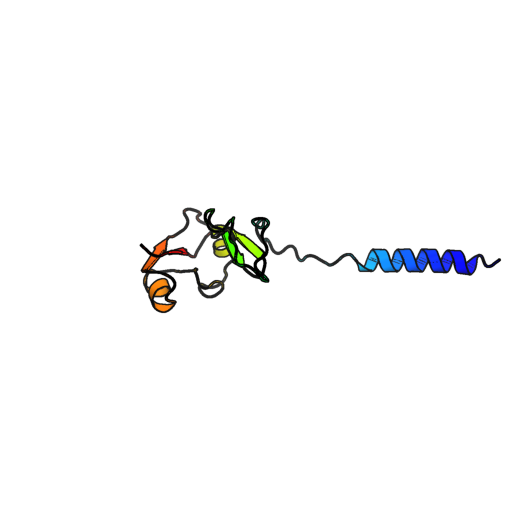71 5.233 1.00 95.69 102 TYR A CA 1
ATOM 770 C C . TYR A 1 102 ? -3.820 7.068 6.083 1.00 95.69 102 TYR A C 1
ATOM 772 O O . TYR A 1 102 ? -2.595 7.121 6.003 1.00 95.69 102 TYR A O 1
ATOM 780 N N . GLY A 1 103 ? -4.445 6.225 6.894 1.00 96.50 103 GLY A N 1
ATOM 781 C CA . GLY A 1 103 ? -3.780 5.169 7.637 1.00 96.50 103 GLY A CA 1
ATOM 782 C C . GLY A 1 103 ? -3.606 3.890 6.824 1.00 96.50 103 GLY A C 1
ATOM 783 O O . G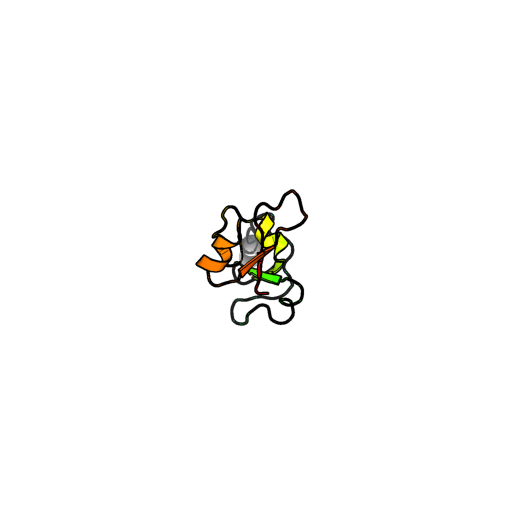LY A 1 103 ? -3.885 3.830 5.623 1.00 96.50 103 GLY A O 1
ATOM 784 N N . TRP A 1 104 ? -3.162 2.849 7.518 1.00 97.38 104 TRP A N 1
ATOM 785 C CA . TRP A 1 104 ? -2.919 1.523 6.973 1.00 97.38 104 TRP A CA 1
ATOM 786 C C . TRP A 1 104 ? -3.723 0.451 7.707 1.00 97.38 104 TRP A C 1
ATOM 788 O O . TRP A 1 104 ? -3.716 0.394 8.937 1.00 97.38 104 TRP A O 1
ATOM 798 N N . CYS A 1 105 ? -4.384 -0.425 6.958 1.00 97.69 105 CYS A N 1
ATOM 799 C CA . CYS A 1 105 ? -5.111 -1.556 7.510 1.00 97.69 105 CYS A CA 1
ATOM 800 C C . CYS A 1 105 ? -4.164 -2.663 7.965 1.00 97.69 105 CYS A C 1
ATOM 802 O O . CYS A 1 105 ? -3.251 -3.060 7.239 1.00 97.69 105 CYS A O 1
ATOM 804 N N . PHE A 1 106 ? -4.430 -3.212 9.146 1.00 94.81 106 PHE A N 1
ATOM 805 C CA . PHE A 1 106 ? -3.749 -4.391 9.667 1.00 94.81 106 PHE A CA 1
ATOM 806 C C . PHE A 1 106 ? -4.715 -5.274 10.462 1.00 94.81 106 PHE A C 1
ATOM 808 O O . PHE A 1 106 ? -5.822 -4.861 10.826 1.00 94.81 106 PHE A O 1
ATOM 815 N N . ARG A 1 107 ? -4.297 -6.522 10.683 1.00 95.00 107 ARG A N 1
ATOM 816 C CA . ARG A 1 107 ? -5.007 -7.497 11.512 1.00 95.00 107 ARG A CA 1
ATOM 817 C C . ARG A 1 107 ? -4.307 -7.599 12.860 1.00 95.00 107 ARG A C 1
ATOM 819 O O . ARG A 1 107 ? -3.098 -7.824 12.884 1.00 95.00 107 ARG A O 1
ATOM 826 N N . ALA A 1 108 ? -5.067 -7.444 13.935 1.00 87.56 108 ALA A N 1
ATOM 827 C CA . ALA A 1 108 ? -4.650 -7.755 15.300 1.00 87.56 108 ALA A CA 1
ATOM 828 C C . ALA A 1 108 ? -5.667 -8.675 15.974 1.00 87.56 108 ALA A C 1
ATOM 830 O O . ALA A 1 108 ? -6.862 -8.588 15.602 1.00 87.56 108 ALA A O 1
#

Foldseek 3Di:
DDPVVVVVVVVVVVVVVVVPPPPPPPPVQPDFPPDFQPPNWPPPCVVVQWGHDPRTTHHPQSQQLSDPDQVSDLFWAQALVSCVVSVNENGFADDPDPSGRTTGHDYD

Radius of gyration: 21.91 Å; Cα contacts (8 Å, |Δi|>4): 154; chains: 1; bounding box: 50×28×67 Å

Solvent-accessible surface area (backbone atoms only — not comparable to full-atom values): 6333 Å² total; per-residue (Å²): 134,68,68,66,59,56,53,50,52,53,50,51,51,53,54,54,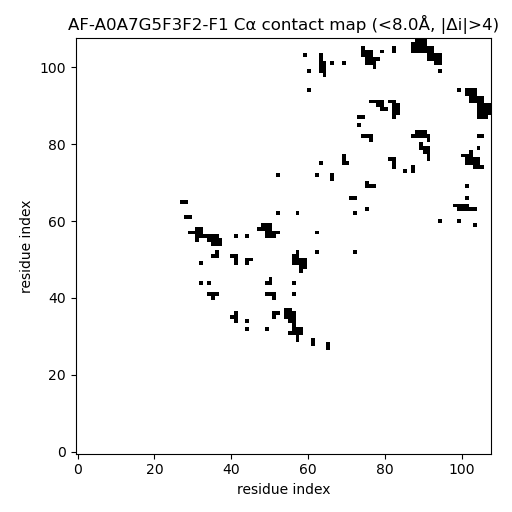60,64,69,68,66,71,80,74,73,85,60,91,69,60,78,61,71,85,43,58,31,76,88,46,70,43,68,85,46,34,88,76,45,29,38,68,53,96,47,30,13,28,38,50,69,48,58,31,46,72,44,90,49,60,75,76,41,82,47,38,11,86,40,40,63,48,13,50,76,63,71,56,17,64,37,45,46,70,59,93,50,89,80,37,84,34,18,38,36,36,75,130

Sequence (108 aa):
LNQNMAFARLAVIFFLAASVMFTVKETEAGIPCGESCVFIPCTVTALLGCSCKDKVCYKNHVIAAEANTVNDHHLLCQSHEDCFKKGTGNFCAPFLKHDVKYGWCFRA

Nearest PDB structures (foldseek):
  7s55-assembly1_A  TM=8.639E-01  e=1.803E-03  Clitoria ternatea
  7rij-assembly1_A  TM=8.820E-01  e=4.646E-03  Pigea enneasperma
  1nbj-assembly1_A  TM=9.106E-01  e=2.201E-02  Viola odorata
  7rij-assembly1_B  TM=3.943E-01  e=4.646E-03  Pigea enneasperma

Secondary structure (DSSP, 8-state):
--HHHHHHHHHHHHHHHHHT---------PPEEEEE-SSS-STTTGGGTEEEETTEEEEHHHHHHS-SSTTSSTTEESSHHHHHHHTS-SEEE--S-TT---EEEE--

pLDDT: mean 84.29, std 16.37, range [43.25, 98.0]